Protein AF-A0AAW4WUU6-F1 (afdb_monomer_lite)

Radius of gyration: 19.99 Å; chains: 1; bounding box: 42×20×48 Å

pLDDT: mean 88.0, std 10.38, range [56.69, 97.06]

Sequence (74 aa):
VDALRKIEAGVNGAKIDTLISIAELFHITLDYLVCGCERKVEVDDLLVGLKEKEVQFIRNMVLNAVDNMKLLTE

Organism: NCBI:txid39491

Foldseek 3Di:
DVVVVCCVVVVDPDDPVVLVVVCVVVVHDSCCVPVNPPPPCPVVVVCPPPDPVVVVVVVVVVVVVVVVVVVVVD

Secondary structure (DSSP, 8-state):
-HHHHHHHTTSSPPPHHHHHHHHHHTT--HHHHHH-------TTGGGTT--HHHHHHHHHHHHHHHHHHHTT--

InterPro domains:
  IPR001387 Cro/C1-type, helix-turn-helix domain [PS50943] (3-33)
  IPR010982 Lambda repressor-like, DNA-binding domain superfamily [G3DSA:1.10.260.40] (1-67)

Structure (mmCIF, N/CA/C/O backbone):
data_AF-A0AAW4WUU6-F1
#
_entry.id   AF-A0AAW4WUU6-F1
#
loop_
_atom_site.group_PDB
_atom_site.id
_atom_site.type_symbol
_atom_site.label_atom_id
_atom_site.label_alt_id
_atom_site.label_comp_id
_atom_site.label_asym_id
_atom_site.label_entity_id
_atom_site.label_seq_id
_atom_site.pdbx_PDB_ins_code
_atom_site.Cartn_x
_atom_site.Cartn_y
_atom_site.Cartn_z
_atom_site.occupancy
_atom_site.B_iso_or_equiv
_atom_site.auth_seq_id
_atom_site.auth_comp_id
_atom_site.auth_asym_id
_atom_site.auth_atom_id
_atom_site.pdbx_PDB_model_num
ATOM 1 N N . VAL A 1 1 ? 18.774 -7.577 -20.936 1.00 66.44 1 VAL A N 1
ATOM 2 C CA . VAL A 1 1 ? 18.794 -7.578 -19.451 1.00 66.44 1 VAL A CA 1
ATOM 3 C C . VAL A 1 1 ? 18.765 -6.158 -18.883 1.00 66.44 1 VAL A C 1
ATOM 5 O O . VAL A 1 1 ? 17.960 -5.906 -18.002 1.00 66.44 1 VAL A O 1
ATOM 8 N N . ASP A 1 2 ? 19.534 -5.205 -19.422 1.00 82.62 2 ASP A N 1
ATOM 9 C CA . ASP A 1 2 ? 19.566 -3.826 -18.891 1.00 82.62 2 ASP A CA 1
ATOM 10 C C . ASP A 1 2 ? 18.272 -3.013 -19.036 1.00 82.62 2 ASP A C 1
ATOM 12 O O . ASP A 1 2 ? 17.987 -2.179 -18.183 1.00 82.62 2 ASP A O 1
ATOM 16 N N . ALA A 1 3 ? 17.483 -3.232 -20.092 1.00 83.69 3 ALA A N 1
ATOM 17 C CA . ALA A 1 3 ? 16.248 -2.476 -20.307 1.00 83.69 3 ALA A CA 1
ATOM 18 C C . ALA A 1 3 ? 15.191 -2.776 -19.231 1.00 83.69 3 ALA A C 1
ATOM 20 O O . ALA A 1 3 ? 14.688 -1.851 -18.607 1.00 83.69 3 ALA A O 1
ATOM 21 N N . LEU A 1 4 ? 14.922 -4.059 -18.966 1.00 86.81 4 LEU A N 1
ATOM 22 C CA . LEU A 1 4 ? 13.988 -4.494 -17.919 1.00 86.81 4 LEU A CA 1
ATOM 23 C C . LEU A 1 4 ? 14.419 -3.983 -16.541 1.00 86.81 4 LEU A C 1
ATOM 25 O O . LEU A 1 4 ? 13.625 -3.351 -15.858 1.00 86.81 4 LEU A O 1
ATOM 29 N N . ARG A 1 5 ? 15.707 -4.127 -16.198 1.00 90.00 5 ARG A N 1
ATOM 30 C CA . ARG A 1 5 ? 16.252 -3.633 -14.925 1.00 90.00 5 ARG A CA 1
ATOM 31 C C . ARG A 1 5 ? 16.043 -2.124 -14.738 1.00 90.00 5 ARG A C 1
ATOM 33 O O . ARG A 1 5 ? 15.788 -1.671 -13.630 1.00 90.00 5 ARG A O 1
ATOM 40 N N . LYS A 1 6 ? 16.156 -1.329 -15.810 1.00 89.19 6 LYS A N 1
ATOM 41 C CA . LYS A 1 6 ? 15.912 0.125 -15.761 1.00 89.19 6 LYS A CA 1
ATOM 42 C C . LYS A 1 6 ? 14.438 0.471 -15.551 1.00 89.19 6 LYS A C 1
ATOM 44 O O . LYS A 1 6 ? 14.168 1.465 -14.884 1.00 89.19 6 LYS A O 1
ATOM 49 N N . ILE A 1 7 ? 13.528 -0.334 -16.104 1.00 89.69 7 ILE A N 1
ATOM 50 C CA . ILE A 1 7 ? 12.078 -0.194 -15.909 1.00 89.69 7 ILE A CA 1
ATOM 51 C C . ILE A 1 7 ? 11.722 -0.537 -14.459 1.00 89.69 7 ILE A C 1
ATOM 53 O O . ILE A 1 7 ? 11.082 0.264 -13.789 1.00 89.69 7 ILE A O 1
ATOM 57 N N . GLU A 1 8 ? 12.206 -1.672 -13.950 1.00 88.00 8 GLU A N 1
ATOM 58 C CA . GLU A 1 8 ? 11.979 -2.125 -12.568 1.00 88.00 8 GLU A CA 1
ATOM 59 C C . GLU A 1 8 ? 12.538 -1.148 -11.525 1.00 88.00 8 GLU A C 1
ATOM 61 O O . GLU A 1 8 ? 11.917 -0.915 -10.494 1.00 88.00 8 GLU A O 1
ATOM 66 N N . ALA A 1 9 ? 13.701 -0.549 -11.797 1.00 87.69 9 ALA A N 1
ATOM 67 C CA . ALA A 1 9 ? 14.328 0.423 -10.905 1.00 87.69 9 ALA A CA 1
ATOM 68 C C . ALA A 1 9 ? 13.781 1.857 -11.063 1.00 87.69 9 ALA A C 1
ATOM 70 O O . ALA A 1 9 ? 14.278 2.766 -10.401 1.00 87.69 9 ALA A O 1
ATOM 71 N N . GLY A 1 10 ? 12.825 2.094 -11.973 1.00 84.69 10 GLY A N 1
ATOM 72 C CA . GLY A 1 10 ? 12.274 3.428 -12.247 1.00 84.69 10 GLY A CA 1
ATOM 73 C C . GLY A 1 10 ? 13.287 4.441 -12.805 1.00 84.69 10 GLY A C 1
ATOM 74 O O . GLY A 1 10 ? 13.015 5.637 -12.828 1.00 84.69 10 GLY A O 1
ATOM 75 N N . VAL A 1 11 ? 14.462 3.983 -13.256 1.00 83.31 11 VAL A N 1
ATOM 76 C CA . VAL A 1 11 ? 15.595 4.835 -13.677 1.00 83.31 11 VAL A CA 1
ATOM 77 C C . VAL A 1 11 ? 15.322 5.522 -15.016 1.00 83.31 11 VAL A C 1
ATOM 79 O O . VAL A 1 11 ? 15.838 6.603 -15.275 1.00 83.31 11 VAL A O 1
ATOM 82 N N . ASN A 1 12 ? 14.508 4.900 -15.868 1.00 77.31 12 ASN A N 1
ATOM 83 C CA . ASN A 1 12 ? 13.913 5.517 -17.047 1.00 77.31 12 ASN A CA 1
ATOM 84 C C . ASN A 1 12 ? 12.515 4.927 -17.217 1.00 77.31 12 ASN A C 1
ATOM 86 O O . ASN A 1 12 ? 12.372 3.705 -17.287 1.00 77.31 12 ASN A O 1
ATOM 90 N N . GLY A 1 13 ? 11.501 5.786 -17.315 1.00 74.69 13 GLY A N 1
ATOM 91 C CA . GLY A 1 13 ? 10.149 5.340 -17.634 1.00 74.69 13 GLY A CA 1
ATOM 92 C C . GLY A 1 13 ? 10.118 4.560 -18.952 1.00 74.69 13 GLY A C 1
ATOM 93 O O . GLY A 1 13 ? 10.851 4.870 -19.896 1.00 74.69 13 GLY A O 1
ATOM 94 N N . ALA A 1 14 ? 9.272 3.534 -19.021 1.00 89.62 14 ALA A N 1
ATOM 95 C CA . ALA A 1 14 ? 8.955 2.865 -20.277 1.00 89.62 14 ALA A CA 1
ATOM 96 C C . ALA A 1 14 ? 7.876 3.647 -21.043 1.00 89.62 14 ALA A C 1
ATOM 98 O O . ALA A 1 14 ? 7.102 4.403 -20.456 1.00 89.62 14 ALA A O 1
ATOM 99 N N . LYS A 1 15 ? 7.797 3.447 -22.365 1.00 92.81 15 LYS A N 1
ATOM 100 C CA . LYS A 1 15 ? 6.668 3.959 -23.157 1.00 92.81 15 LYS A CA 1
ATOM 101 C C . LYS A 1 15 ? 5.359 3.333 -22.672 1.00 92.81 15 LYS A C 1
ATOM 103 O O . LYS A 1 15 ? 5.347 2.169 -22.277 1.00 92.81 15 LYS A O 1
ATOM 108 N N . ILE A 1 16 ? 4.260 4.076 -22.792 1.00 93.69 16 ILE A N 1
ATOM 109 C CA . ILE A 1 16 ? 2.930 3.615 -22.374 1.00 93.69 16 ILE A CA 1
ATOM 110 C C . ILE A 1 16 ? 2.531 2.292 -23.040 1.00 93.69 16 ILE A C 1
ATOM 112 O O . ILE A 1 16 ? 2.114 1.376 -22.344 1.00 93.69 16 ILE A O 1
ATOM 116 N N . ASP A 1 17 ? 2.785 2.129 -24.342 1.00 96.75 17 ASP A N 1
ATOM 117 C CA . ASP A 1 17 ? 2.489 0.884 -25.070 1.00 96.75 17 ASP A CA 1
ATOM 118 C C . ASP A 1 17 ? 3.256 -0.318 -24.500 1.00 96.75 17 ASP A C 1
ATOM 120 O O . ASP A 1 17 ? 2.752 -1.440 -24.441 1.00 96.75 17 ASP A O 1
ATOM 124 N N . THR A 1 18 ? 4.488 -0.081 -24.040 1.00 94.38 18 THR A N 1
ATOM 125 C CA . THR A 1 18 ? 5.310 -1.100 -23.383 1.00 94.38 18 THR A CA 1
ATOM 126 C C . THR A 1 18 ? 4.748 -1.456 -22.011 1.00 94.38 18 THR A C 1
ATOM 128 O O . THR A 1 18 ? 4.693 -2.633 -21.678 1.00 94.38 18 THR A O 1
ATOM 131 N N . LEU A 1 19 ? 4.300 -0.471 -21.229 1.00 93.69 19 LEU A N 1
ATOM 132 C CA . LEU A 1 19 ? 3.660 -0.716 -19.933 1.00 93.69 19 LEU A CA 1
ATOM 133 C C . LEU A 1 19 ? 2.334 -1.472 -20.088 1.00 93.69 19 LEU A C 1
ATOM 135 O O . LEU A 1 19 ? 2.081 -2.395 -19.321 1.00 93.69 19 LEU A O 1
ATOM 139 N N . ILE A 1 20 ? 1.536 -1.150 -21.113 1.00 96.25 20 ILE A N 1
ATOM 140 C CA . ILE A 1 20 ? 0.316 -1.894 -21.465 1.00 96.25 20 ILE A CA 1
ATOM 141 C C . ILE A 1 20 ? 0.665 -3.350 -21.791 1.00 96.25 20 ILE A C 1
ATOM 143 O O . ILE A 1 20 ? 0.102 -4.260 -21.190 1.00 96.25 20 ILE A O 1
ATOM 147 N N . SER A 1 21 ? 1.661 -3.571 -22.655 1.00 96.56 21 SER A N 1
ATOM 148 C CA . SER A 1 21 ? 2.107 -4.924 -23.025 1.00 96.56 21 SER A CA 1
ATOM 149 C C . SER A 1 21 ? 2.601 -5.731 -21.814 1.00 96.56 21 SER A C 1
ATOM 151 O O . SER A 1 21 ? 2.383 -6.937 -21.734 1.00 96.56 21 SER A O 1
ATOM 153 N N . ILE A 1 22 ? 3.269 -5.078 -20.854 1.00 94.06 22 ILE A N 1
ATOM 154 C CA . ILE A 1 22 ? 3.709 -5.708 -19.600 1.00 94.06 22 ILE A CA 1
ATOM 155 C C . ILE A 1 22 ? 2.504 -6.055 -18.716 1.00 94.06 22 ILE A C 1
ATOM 157 O O . ILE A 1 22 ? 2.445 -7.160 -18.181 1.00 94.06 22 ILE A O 1
ATOM 161 N N . ALA A 1 23 ? 1.542 -5.144 -18.564 1.00 95.00 23 ALA A N 1
ATOM 162 C CA . ALA A 1 23 ? 0.348 -5.380 -17.756 1.00 95.00 23 ALA A CA 1
ATOM 163 C C . ALA A 1 23 ? -0.485 -6.556 -18.299 1.00 95.00 23 ALA A C 1
ATOM 165 O O . ALA A 1 23 ? -0.886 -7.437 -17.536 1.00 95.00 23 ALA A O 1
ATOM 166 N N . GLU A 1 24 ? -0.657 -6.624 -19.623 1.00 96.75 24 GLU A N 1
ATOM 167 C CA . GLU A 1 24 ? -1.321 -7.736 -20.310 1.00 96.75 24 GLU A CA 1
ATOM 168 C C . GLU A 1 24 ? -0.585 -9.066 -20.108 1.00 96.75 24 GLU A C 1
ATOM 170 O O . GLU A 1 24 ? -1.221 -10.070 -19.787 1.00 96.75 24 GLU A O 1
ATOM 175 N N . LEU A 1 25 ? 0.749 -9.069 -20.232 1.00 96.75 25 LEU A N 1
ATOM 176 C CA . LEU A 1 25 ? 1.585 -10.260 -20.048 1.00 96.75 25 LEU A CA 1
ATOM 177 C C . LEU A 1 25 ? 1.428 -10.883 -18.652 1.00 96.75 25 LEU A C 1
ATOM 179 O O . LEU A 1 25 ? 1.438 -12.106 -18.521 1.00 96.75 25 LEU A O 1
ATOM 183 N N . PHE A 1 26 ? 1.300 -10.055 -17.614 1.00 95.44 26 PHE A N 1
ATOM 184 C CA . PHE A 1 26 ? 1.165 -10.505 -16.223 1.00 95.44 26 PHE A CA 1
ATOM 185 C C . PHE A 1 26 ? -0.286 -10.598 -15.736 1.00 95.44 26 PHE A C 1
ATOM 187 O O . PHE A 1 26 ? -0.507 -10.933 -14.573 1.00 95.44 26 PHE A O 1
ATOM 194 N N . HIS A 1 27 ? -1.270 -10.327 -16.600 1.00 95.50 27 HIS A N 1
ATOM 195 C CA . HIS A 1 27 ? -2.693 -10.294 -16.248 1.00 95.50 27 HIS A CA 1
ATOM 196 C C . HIS A 1 27 ? -3.011 -9.381 -15.048 1.00 95.50 27 HIS A C 1
ATOM 198 O O . HIS A 1 27 ? -3.813 -9.722 -14.178 1.00 95.50 27 HIS A O 1
ATOM 204 N N . ILE A 1 28 ? -2.385 -8.204 -15.010 1.00 93.00 28 ILE A N 1
ATOM 205 C CA . ILE A 1 28 ? -2.624 -7.150 -14.013 1.00 93.00 28 ILE A CA 1
ATOM 206 C C . ILE A 1 28 ? -3.178 -5.897 -14.695 1.00 93.00 28 ILE A C 1
ATOM 208 O O . ILE A 1 28 ? -3.069 -5.733 -15.909 1.00 93.00 28 ILE A O 1
ATOM 212 N N . THR A 1 29 ? -3.766 -4.981 -13.926 1.00 92.81 29 THR A N 1
ATOM 213 C CA . THR A 1 29 ? -4.175 -3.682 -14.474 1.00 92.81 29 THR A CA 1
ATOM 214 C C . THR A 1 29 ? -2.958 -2.781 -14.684 1.00 92.81 29 THR A C 1
ATOM 216 O O . THR A 1 29 ? -1.970 -2.858 -13.948 1.00 92.81 29 THR A O 1
ATOM 219 N N . LEU A 1 30 ? -3.031 -1.888 -15.674 1.00 92.62 30 LEU A N 1
ATOM 220 C CA . LEU A 1 30 ? -2.005 -0.861 -15.868 1.00 92.62 30 LEU A CA 1
ATOM 221 C C . LEU A 1 30 ? -1.874 0.034 -14.624 1.00 92.62 30 LEU A C 1
ATOM 223 O O . LEU A 1 30 ? -0.760 0.379 -14.236 1.00 92.62 30 LEU A O 1
ATOM 227 N N . ASP A 1 31 ? -2.994 0.336 -13.961 1.00 91.06 31 ASP A N 1
ATOM 228 C CA . ASP A 1 31 ? -3.011 1.099 -12.709 1.00 91.06 31 ASP A CA 1
ATOM 229 C C . ASP A 1 31 ? -2.197 0.404 -11.612 1.00 91.06 31 ASP A C 1
ATOM 231 O O . ASP A 1 31 ? -1.400 1.050 -10.938 1.00 91.06 31 ASP A O 1
ATOM 235 N N . TYR A 1 32 ? -2.322 -0.922 -11.473 1.00 89.56 32 TYR A N 1
ATOM 236 C CA . TYR A 1 32 ? -1.522 -1.696 -10.521 1.00 89.56 32 TYR A CA 1
ATOM 237 C C . TYR A 1 32 ? -0.022 -1.632 -10.846 1.00 89.56 32 TYR A C 1
ATOM 239 O O . TYR A 1 32 ? 0.804 -1.543 -9.939 1.00 89.56 32 TYR A O 1
ATOM 247 N N . LEU A 1 33 ? 0.337 -1.656 -12.133 1.00 90.50 33 LEU A N 1
ATOM 248 C CA . LEU A 1 33 ? 1.728 -1.592 -12.582 1.00 90.50 33 LEU A CA 1
ATOM 249 C C . LEU A 1 33 ? 2.371 -0.214 -12.340 1.00 90.50 33 LEU A C 1
ATOM 251 O O . LEU A 1 33 ? 3.550 -0.153 -12.001 1.00 90.50 33 LEU A O 1
ATOM 255 N N . VAL A 1 34 ? 1.625 0.880 -12.533 1.00 89.12 34 VAL A N 1
ATOM 256 C CA . VAL A 1 34 ? 2.165 2.256 -12.499 1.00 89.12 34 VAL A CA 1
ATOM 257 C C . VAL A 1 34 ? 2.009 2.919 -11.131 1.00 89.12 34 VAL A C 1
ATOM 259 O O . VAL A 1 34 ? 2.933 3.583 -10.667 1.00 89.12 34 VAL A O 1
ATOM 262 N N . CYS A 1 35 ? 0.863 2.739 -10.477 1.00 84.81 35 CYS A N 1
ATOM 263 C CA . CYS A 1 35 ? 0.575 3.333 -9.168 1.00 84.81 35 CYS A CA 1
ATOM 264 C C . CYS A 1 35 ? 1.004 2.421 -8.008 1.00 84.81 35 CYS A C 1
ATOM 266 O O . CYS A 1 35 ? 1.003 2.847 -6.854 1.00 84.81 35 CYS A O 1
ATOM 268 N N . GLY A 1 36 ? 1.367 1.167 -8.302 1.00 75.38 36 GLY A N 1
ATOM 269 C CA . GLY A 1 36 ? 1.589 0.142 -7.292 1.00 75.38 36 GLY A CA 1
ATOM 270 C C . GLY A 1 36 ? 0.295 -0.255 -6.579 1.00 75.38 36 GLY A C 1
ATOM 271 O O . GLY A 1 36 ? -0.794 0.260 -6.831 1.00 75.38 36 GLY A O 1
ATOM 272 N N . CYS A 1 37 ? 0.409 -1.193 -5.642 1.00 65.12 37 CYS A N 1
ATOM 273 C CA . CYS A 1 37 ? -0.691 -1.548 -4.754 1.00 65.12 37 CYS A CA 1
ATOM 274 C C . CYS A 1 37 ? -0.786 -0.523 -3.615 1.00 65.12 37 CYS A C 1
ATOM 276 O O . CYS A 1 37 ? -0.532 -0.851 -2.456 1.00 65.12 37 CYS A O 1
ATOM 278 N N . GLU A 1 38 ? -1.176 0.718 -3.913 1.00 61.50 38 GLU A N 1
ATOM 279 C CA . GLU A 1 38 ? -1.858 1.518 -2.898 1.00 61.50 38 GLU A CA 1
ATOM 280 C C . GLU A 1 38 ? -3.246 0.908 -2.725 1.00 61.50 38 GLU A C 1
ATOM 282 O O . GLU A 1 38 ? -4.241 1.381 -3.271 1.00 61.50 38 GLU A O 1
ATOM 287 N N . ARG A 1 39 ? -3.329 -0.185 -1.962 1.00 57.12 39 ARG A N 1
ATOM 288 C CA . ARG A 1 39 ? -4.598 -0.581 -1.359 1.00 57.12 39 ARG A CA 1
ATOM 289 C C . ARG A 1 39 ? -4.973 0.509 -0.354 1.00 57.12 39 ARG A C 1
ATOM 291 O O . ARG A 1 39 ? -4.807 0.339 0.849 1.00 57.12 39 ARG A O 1
ATOM 298 N N . LYS A 1 40 ? -5.491 1.628 -0.861 1.00 59.56 40 LYS A N 1
ATOM 299 C CA . LYS A 1 40 ? -6.398 2.518 -0.141 1.00 59.56 40 LYS A CA 1
ATOM 300 C C 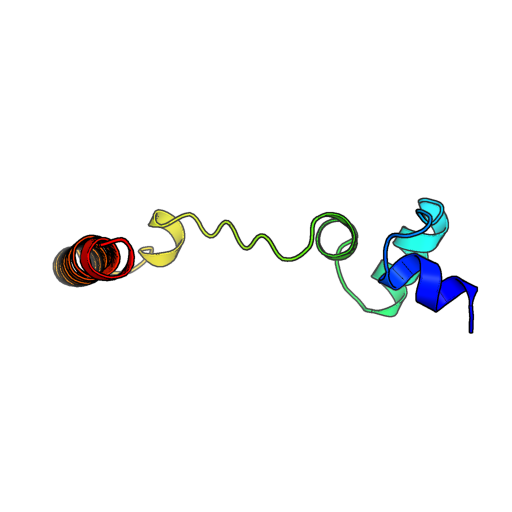. LYS A 1 40 ? -7.709 1.759 0.001 1.00 59.56 40 LYS A C 1
ATOM 302 O O . LYS A 1 40 ? -8.683 2.041 -0.680 1.00 59.56 40 LYS A O 1
ATOM 307 N N . VAL A 1 41 ? -7.680 0.692 0.793 1.00 63.88 41 VAL A N 1
ATOM 308 C CA . VAL A 1 41 ? -8.921 0.163 1.332 1.00 63.88 41 VAL A CA 1
ATOM 309 C C . VAL A 1 41 ? -9.309 1.201 2.365 1.00 63.88 41 VAL A C 1
ATOM 311 O O . VAL A 1 41 ? -8.582 1.380 3.348 1.00 63.88 41 VAL A O 1
ATOM 314 N N . GLU A 1 42 ? -10.366 1.957 2.083 1.00 76.94 42 GLU A N 1
ATOM 315 C CA . GLU A 1 42 ? -10.903 2.887 3.066 1.00 76.94 42 GLU A CA 1
ATOM 316 C C . GLU A 1 42 ? -11.209 2.081 4.330 1.00 76.94 42 GLU A C 1
ATOM 318 O O . GLU A 1 42 ? -11.632 0.924 4.257 1.00 76.94 42 GLU A O 1
ATOM 323 N N . VAL A 1 43 ? -10.961 2.652 5.510 1.00 76.88 43 VAL A N 1
ATOM 324 C CA . VAL A 1 43 ? -11.205 1.929 6.771 1.00 76.88 43 VAL A CA 1
ATOM 325 C C . VAL A 1 43 ? -12.649 1.422 6.813 1.00 76.88 43 VAL A C 1
ATOM 327 O O . VAL A 1 43 ? -12.897 0.330 7.311 1.00 76.88 43 VAL A O 1
ATOM 330 N N . ASP A 1 44 ? -13.574 2.161 6.205 1.00 81.69 44 ASP A N 1
ATOM 331 C CA . ASP A 1 44 ? -14.979 1.787 6.083 1.00 81.69 44 ASP A CA 1
ATOM 332 C C . ASP A 1 44 ? -15.206 0.534 5.220 1.00 81.69 44 ASP A C 1
ATOM 334 O O . ASP A 1 44 ? -16.055 -0.288 5.572 1.00 81.69 44 ASP A O 1
ATOM 338 N N . ASP A 1 45 ? -14.407 0.306 4.172 1.00 86.75 45 ASP A N 1
ATOM 339 C CA . ASP A 1 45 ? -14.490 -0.901 3.336 1.00 86.75 45 ASP A CA 1
ATOM 340 C C . ASP A 1 45 ? -14.102 -2.165 4.123 1.00 86.75 45 ASP A C 1
ATOM 342 O O . ASP A 1 45 ? -14.644 -3.245 3.885 1.00 86.75 45 ASP A O 1
ATOM 346 N N . LEU A 1 46 ? -13.200 -2.040 5.107 1.00 83.31 46 LEU A N 1
ATOM 347 C CA . LEU A 1 46 ? -12.815 -3.144 6.002 1.00 83.31 46 LEU A CA 1
ATOM 348 C C . LEU A 1 46 ? -13.909 -3.504 7.013 1.00 83.31 46 LEU A C 1
ATOM 350 O O . LEU A 1 46 ? -13.871 -4.585 7.604 1.00 83.31 46 LEU A O 1
ATOM 354 N N . LEU A 1 47 ? -14.855 -2.594 7.247 1.00 91.38 47 LEU A N 1
ATOM 355 C CA . LEU A 1 47 ? -15.895 -2.731 8.266 1.00 91.38 47 LEU A CA 1
ATOM 356 C C . LEU A 1 47 ? -17.228 -3.225 7.689 1.00 91.38 47 LEU A C 1
ATOM 358 O O . LEU A 1 47 ? -18.150 -3.534 8.449 1.00 91.38 47 LEU A O 1
ATOM 362 N N . VAL A 1 48 ? -17.338 -3.334 6.361 1.00 93.31 48 VAL A N 1
ATOM 363 C CA . VAL A 1 48 ? -18.553 -3.792 5.680 1.00 93.31 48 VAL A CA 1
ATOM 364 C C . VAL A 1 48 ? -18.949 -5.192 6.158 1.00 93.31 48 VAL A C 1
ATOM 366 O O . VAL A 1 48 ? -18.162 -6.135 6.142 1.00 93.31 48 VAL A O 1
ATOM 369 N N . GLY A 1 49 ? -20.212 -5.337 6.567 1.00 93.56 49 GLY A N 1
ATOM 370 C CA . GLY A 1 49 ? -20.789 -6.613 7.003 1.00 93.56 49 GLY A CA 1
ATOM 371 C C . GLY A 1 49 ? -20.532 -6.975 8.470 1.00 93.56 49 GLY A C 1
ATOM 372 O O . GLY A 1 49 ? -21.085 -7.969 8.946 1.00 93.56 49 GLY A O 1
ATOM 373 N N . LEU A 1 50 ? -19.757 -6.171 9.202 1.00 95.88 50 LEU A N 1
ATOM 374 C CA . LEU A 1 50 ? -19.561 -6.348 10.639 1.00 95.88 50 LEU A CA 1
ATOM 375 C C . LEU A 1 50 ? -20.729 -5.770 11.443 1.00 95.88 50 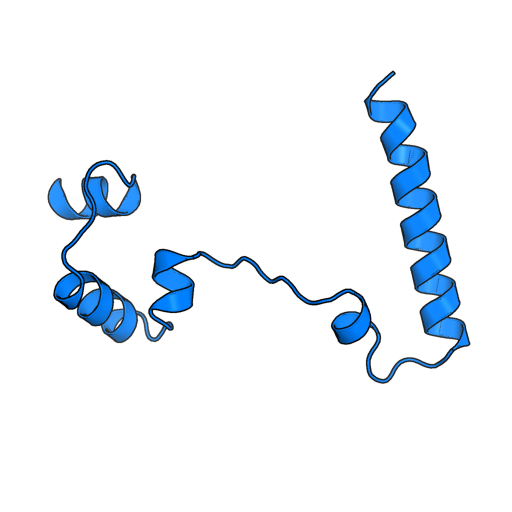LEU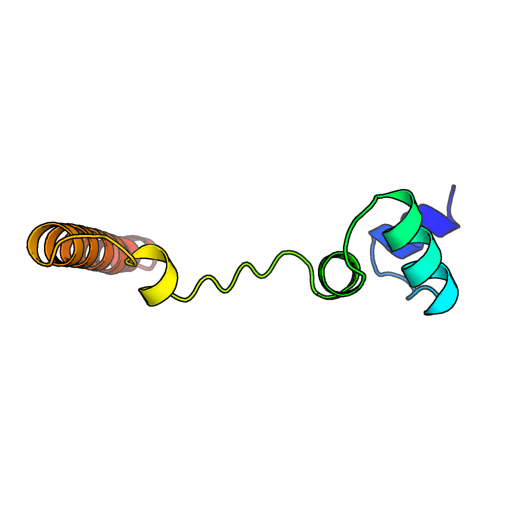 A C 1
ATOM 377 O O . LEU A 1 50 ? -21.389 -4.809 11.046 1.00 95.88 50 LEU A O 1
ATOM 381 N N . LYS A 1 51 ? -20.980 -6.344 12.620 1.00 97.06 51 LYS A N 1
ATOM 382 C CA . LYS A 1 51 ? -21.933 -5.791 13.590 1.00 97.06 51 LYS A CA 1
ATOM 383 C C . LYS A 1 51 ? -21.303 -4.606 14.313 1.00 97.06 51 LYS A C 1
ATOM 385 O O . LYS A 1 51 ? -20.100 -4.594 14.552 1.00 97.06 51 LYS A O 1
ATOM 390 N N . GLU A 1 52 ? -22.128 -3.685 14.809 1.00 95.75 52 GLU A N 1
ATOM 391 C CA . GLU A 1 52 ? -21.651 -2.494 15.535 1.00 95.75 52 GLU A CA 1
ATOM 392 C C . GLU A 1 52 ? -20.670 -2.838 16.671 1.00 95.75 52 GLU A C 1
ATOM 394 O O . GLU A 1 52 ? -19.627 -2.213 16.816 1.00 95.75 52 GLU A O 1
ATOM 399 N N . LYS A 1 53 ? -20.940 -3.904 17.435 1.00 96.88 53 LYS A N 1
ATOM 400 C CA . LYS A 1 53 ? -20.034 -4.363 18.502 1.00 96.88 53 LYS A CA 1
ATOM 401 C C . LYS A 1 53 ? -18.641 -4.781 17.995 1.00 96.88 53 LYS A C 1
ATOM 403 O O . LYS A 1 53 ? -17.656 -4.585 18.698 1.00 96.88 53 LYS A O 1
ATOM 408 N N . GLU A 1 54 ? -18.562 -5.370 16.803 1.00 96.06 54 GLU A N 1
ATOM 409 C CA . GLU A 1 54 ? -17.313 -5.821 16.173 1.00 96.06 54 GLU A CA 1
ATOM 410 C C . GLU A 1 54 ? -16.554 -4.616 15.613 1.00 96.06 54 GLU A C 1
ATOM 412 O O . GLU A 1 54 ? -15.348 -4.500 15.821 1.00 96.06 54 GLU A O 1
ATOM 417 N N . VAL A 1 55 ? -17.275 -3.663 15.015 1.00 95.50 55 VAL A N 1
ATOM 418 C CA . VAL A 1 55 ? -16.720 -2.379 14.569 1.00 95.50 55 VAL A CA 1
ATOM 419 C C . VAL A 1 55 ? -16.107 -1.608 15.740 1.00 95.50 55 VAL A C 1
ATOM 421 O O . VAL A 1 55 ? -14.965 -1.158 15.656 1.00 95.50 55 VAL A O 1
ATOM 424 N N . GLN A 1 56 ? -16.823 -1.492 16.861 1.00 95.12 56 GLN A N 1
ATOM 425 C CA . GLN A 1 56 ? -16.323 -0.809 18.058 1.00 95.12 56 GLN A CA 1
ATOM 426 C C . GLN A 1 56 ? -15.093 -1.503 18.655 1.00 95.12 56 GLN A C 1
ATOM 428 O O . GLN A 1 56 ? -14.142 -0.838 19.063 1.00 95.12 56 GLN A O 1
ATOM 433 N N . PHE A 1 57 ? -15.072 -2.838 18.663 1.00 95.75 57 PHE A N 1
ATOM 434 C CA . PHE A 1 57 ? -13.902 -3.599 19.100 1.00 95.75 57 PHE A CA 1
ATOM 435 C C . PHE A 1 57 ? -12.665 -3.291 18.243 1.00 95.75 57 PHE A C 1
ATOM 437 O O . PHE A 1 57 ? -11.598 -3.000 18.787 1.00 95.75 57 PHE A O 1
ATOM 444 N N . ILE A 1 58 ? -12.814 -3.291 16.915 1.00 95.00 58 ILE A N 1
ATOM 445 C CA . ILE A 1 58 ? -11.724 -2.978 15.979 1.00 95.00 58 ILE A CA 1
ATOM 446 C C . ILE A 1 58 ? -11.247 -1.533 16.161 1.00 95.00 58 ILE A C 1
ATOM 448 O O . ILE A 1 58 ? -10.044 -1.303 16.259 1.00 95.00 58 ILE A O 1
ATOM 452 N N . ARG A 1 59 ? -12.164 -0.563 16.284 1.00 93.81 59 ARG A N 1
ATOM 453 C CA . ARG A 1 59 ? -11.815 0.848 16.533 1.00 93.81 59 ARG A CA 1
ATOM 454 C C . ARG A 1 59 ? -10.964 1.012 17.790 1.00 93.81 59 ARG A C 1
ATOM 456 O O . ARG A 1 59 ? -9.925 1.663 17.733 1.00 93.81 59 ARG A O 1
ATOM 463 N N . ASN A 1 60 ? -11.354 0.374 18.893 1.00 96.00 60 ASN A N 1
ATOM 464 C CA . ASN A 1 60 ? -10.597 0.432 20.145 1.00 96.00 60 ASN A CA 1
ATOM 465 C C . ASN A 1 60 ? -9.205 -0.198 20.009 1.00 96.00 60 ASN A C 1
ATOM 467 O O . ASN A 1 60 ? -8.232 0.333 20.539 1.00 96.00 60 ASN A O 1
ATOM 471 N N . MET A 1 61 ? -9.089 -1.308 19.277 1.00 96.06 61 MET A N 1
ATOM 472 C CA . MET A 1 61 ? -7.795 -1.935 19.002 1.00 96.06 61 MET A CA 1
ATOM 473 C C . MET A 1 61 ? -6.873 -1.008 18.201 1.00 96.06 61 MET A C 1
ATOM 475 O O . MET A 1 61 ? -5.706 -0.855 18.559 1.00 96.06 61 MET A O 1
ATOM 479 N N . VAL A 1 62 ? -7.396 -0.371 17.149 1.00 94.06 62 VAL A N 1
ATOM 480 C CA . VAL A 1 62 ? -6.633 0.569 16.315 1.00 94.06 62 VAL A CA 1
ATOM 481 C C . VAL A 1 62 ? -6.214 1.797 17.121 1.00 94.06 62 VAL A C 1
ATOM 483 O O . VAL A 1 62 ? -5.050 2.178 17.057 1.00 94.06 62 VAL A O 1
ATOM 486 N N . LEU A 1 63 ? -7.113 2.374 17.927 1.00 94.88 63 LEU A N 1
ATOM 487 C CA . LEU A 1 63 ? -6.797 3.498 18.817 1.00 94.88 63 LEU A CA 1
ATOM 488 C C . LEU A 1 63 ? -5.645 3.159 19.769 1.00 94.88 63 LEU A C 1
ATOM 490 O O . LEU A 1 63 ? -4.665 3.896 19.829 1.00 94.88 63 LEU A O 1
ATOM 494 N N . ASN A 1 64 ? -5.709 1.999 20.427 1.00 95.88 64 ASN A N 1
ATOM 495 C CA . ASN A 1 64 ? -4.639 1.543 21.316 1.00 95.88 64 ASN A CA 1
ATOM 496 C C . ASN A 1 64 ? -3.307 1.359 20.573 1.00 95.88 64 ASN A C 1
ATOM 498 O O . ASN A 1 64 ? -2.250 1.706 21.095 1.00 95.88 64 ASN A O 1
ATOM 502 N N . ALA A 1 65 ? -3.338 0.813 19.354 1.00 95.19 65 ALA A N 1
ATOM 503 C CA . ALA A 1 65 ? -2.136 0.659 18.543 1.00 95.19 65 ALA A CA 1
ATOM 504 C C . ALA A 1 65 ? -1.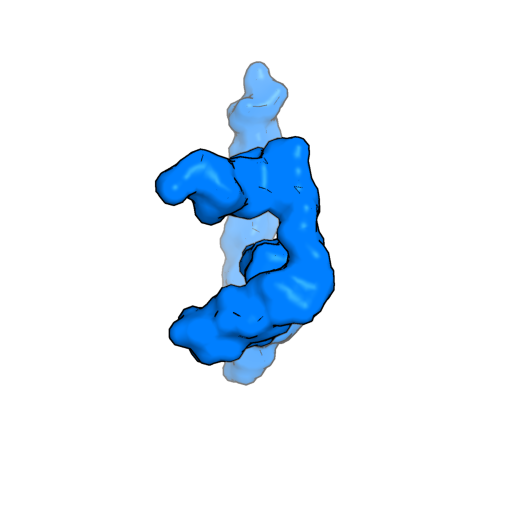526 2.021 18.177 1.00 95.19 65 ALA A C 1
ATOM 506 O O . ALA A 1 65 ? -0.317 2.192 18.300 1.00 95.19 65 ALA A O 1
ATOM 507 N N . VAL A 1 66 ? -2.354 2.992 17.778 1.00 94.00 66 VAL A N 1
ATOM 508 C CA . VAL A 1 66 ? -1.922 4.362 17.460 1.00 94.00 66 VAL A CA 1
ATOM 509 C C . VAL A 1 66 ? -1.331 5.058 18.685 1.00 94.00 66 VAL A C 1
ATOM 511 O O . VAL A 1 66 ? -0.293 5.707 18.574 1.00 94.00 66 VAL A O 1
ATOM 514 N N . ASP A 1 67 ? -1.938 4.901 19.860 1.00 94.50 67 ASP A N 1
ATOM 515 C CA . ASP A 1 67 ? -1.393 5.464 21.095 1.00 94.50 67 ASP A CA 1
ATOM 516 C C . ASP A 1 67 ? -0.038 4.845 21.452 1.00 94.50 67 ASP A C 1
ATOM 518 O O . ASP A 1 67 ? 0.897 5.573 21.782 1.00 94.50 67 ASP A O 1
ATOM 522 N N . ASN A 1 68 ? 0.117 3.529 21.283 1.00 94.31 68 ASN A N 1
ATOM 523 C CA . ASN A 1 68 ? 1.392 2.849 21.510 1.00 94.31 68 ASN A CA 1
ATOM 524 C C . ASN A 1 68 ? 2.492 3.292 20.535 1.00 94.31 68 ASN A C 1
ATOM 526 O O . ASN A 1 68 ? 3.666 3.256 20.894 1.00 94.31 68 ASN A O 1
ATOM 530 N N . MET A 1 69 ? 2.152 3.728 19.317 1.00 94.88 69 MET A N 1
ATOM 531 C CA . MET A 1 69 ? 3.151 4.228 18.363 1.00 94.88 69 MET A CA 1
ATOM 532 C C . MET A 1 69 ? 3.835 5.508 18.845 1.00 94.88 69 MET A C 1
ATOM 534 O O . MET A 1 69 ? 4.988 5.731 18.490 1.00 94.88 69 MET A O 1
ATOM 538 N N . LYS A 1 70 ? 3.178 6.321 19.685 1.00 91.50 70 LYS A N 1
ATOM 539 C CA . LYS A 1 70 ? 3.791 7.531 20.264 1.00 91.50 70 LYS A CA 1
ATOM 540 C C . LYS A 1 70 ? 5.031 7.193 21.096 1.00 91.50 70 LYS A C 1
ATOM 542 O O . LYS A 1 70 ? 5.999 7.944 21.068 1.00 91.50 70 LYS A O 1
ATOM 547 N N . LEU A 1 71 ? 5.033 6.021 21.737 1.00 91.19 71 LEU A N 1
ATOM 548 C CA . LEU A 1 71 ? 6.157 5.497 22.521 1.00 91.19 71 LEU A CA 1
ATOM 549 C C . LEU A 1 7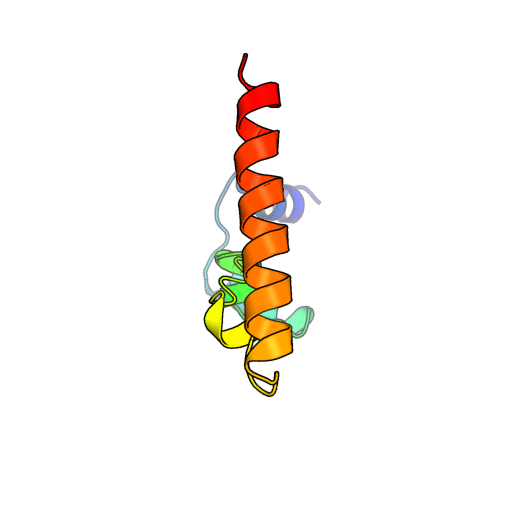1 ? 7.366 5.095 21.662 1.00 91.19 71 LEU A C 1
ATOM 551 O O . LEU A 1 71 ? 8.432 4.839 22.202 1.00 91.19 71 LEU A O 1
ATOM 555 N N . LEU A 1 72 ? 7.201 4.978 20.340 1.00 88.12 72 LEU A N 1
ATOM 556 C CA . LEU A 1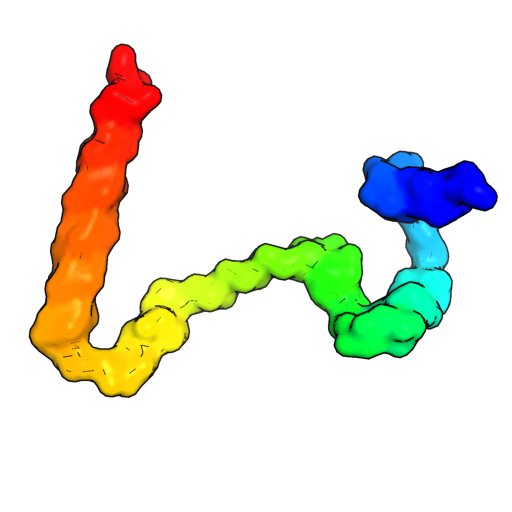 72 ? 8.290 4.657 19.407 1.00 88.12 72 LEU A CA 1
ATOM 557 C C . LEU A 1 72 ? 9.002 5.912 18.884 1.00 88.12 72 LEU A C 1
ATOM 559 O O . LEU A 1 72 ? 10.012 5.801 18.192 1.00 88.12 72 LEU A O 1
ATOM 563 N N . THR A 1 73 ? 8.440 7.089 19.160 1.00 76.88 73 THR A N 1
ATOM 564 C CA . THR A 1 73 ? 8.954 8.399 18.735 1.00 76.88 73 THR A CA 1
ATOM 565 C C . THR A 1 73 ? 9.522 9.235 19.885 1.00 76.88 73 THR A C 1
ATOM 567 O O . THR A 1 73 ? 10.025 10.328 19.627 1.00 76.88 73 THR A O 1
ATOM 570 N N . GLU A 1 74 ? 9.455 8.724 21.118 1.00 56.69 74 GLU A N 1
ATOM 571 C CA . GLU A 1 74 ? 10.173 9.225 22.304 1.00 56.69 74 GLU A CA 1
ATOM 572 C C . GLU A 1 74 ? 11.500 8.473 22.487 1.00 56.69 74 GLU A C 1
ATOM 574 O O . GLU A 1 74 ? 12.495 9.133 22.867 1.00 56.69 74 GLU A O 1
#